Protein AF-A0A1Q3PH76-F1 (afdb_monomer_lite)

Secondary structure (DSSP, 8-state):
-PPBPGGGGGG-HHHHHHHHHHHTTTS-S-EEEEEEETTTTEEEEEEE-TTS-EEEEEEETTS-EEEEETTEEPP-TTHHHHHHHHHHTTB--

Radius of gyration: 12.69 Å; chains: 1; bounding box: 31×30×33 Å

Foldseek 3Di:
DQFAELLCCLVPPVSVVVLVCQQCPPVDDWDWDWDDDPVQQWIWTWTDDPVRFIKTWTQHNNNDTFIDGVPDTDDSPCVVVSCVSCVVVRHRD

Structure (mmCIF, N/CA/C/O backbone):
data_AF-A0A1Q3PH76-F1
#
_entry.id   AF-A0A1Q3PH76-F1
#
loop_
_atom_site.group_PDB
_atom_site.id
_atom_site.type_symbol
_atom_site.label_atom_id
_atom_site.label_alt_id
_atom_site.label_comp_id
_atom_site.label_asym_id
_atom_site.label_entity_id
_atom_site.label_seq_id
_atom_site.pdbx_PDB_ins_code
_atom_site.Cartn_x
_atom_site.Cartn_y
_atom_site.Cartn_z
_atom_site.occupancy
_atom_site.B_iso_or_equiv
_atom_site.auth_seq_id
_atom_site.auth_comp_id
_atom_site.auth_asym_id
_atom_site.auth_atom_id
_atom_site.pdbx_PDB_model_num
ATOM 1 N N . MET A 1 1 ? -13.187 -8.722 18.330 1.00 64.00 1 MET A N 1
ATOM 2 C CA . MET A 1 1 ? -12.152 -7.725 17.994 1.00 64.00 1 MET A CA 1
ATOM 3 C C . MET A 1 1 ? -12.857 -6.614 17.249 1.00 64.00 1 MET A C 1
ATOM 5 O O . MET A 1 1 ? -13.559 -6.930 16.299 1.00 64.00 1 MET A O 1
ATOM 9 N N . GLU A 1 2 ? -12.748 -5.373 17.711 1.00 76.50 2 GLU A N 1
ATOM 10 C CA . GLU A 1 2 ? -13.179 -4.210 16.928 1.00 76.50 2 GLU A CA 1
ATOM 11 C C . GLU A 1 2 ? -12.036 -3.853 15.972 1.00 76.50 2 GLU A C 1
ATOM 13 O O . GLU A 1 2 ? -10.891 -3.725 16.406 1.00 76.50 2 GLU A O 1
ATOM 18 N N . TYR A 1 3 ? -12.325 -3.788 14.673 1.00 76.81 3 TYR A N 1
ATOM 19 C CA . TYR A 1 3 ? -11.351 -3.395 13.657 1.00 76.81 3 TYR A CA 1
ATOM 20 C C . TYR A 1 3 ? -11.268 -1.866 13.569 1.00 76.81 3 TYR A C 1
ATOM 22 O O . TYR A 1 3 ? -12.284 -1.184 13.695 1.00 76.81 3 TYR A O 1
ATOM 30 N N . LYS A 1 4 ? -10.067 -1.335 13.323 1.00 84.62 4 LYS A N 1
ATOM 31 C CA . LYS A 1 4 ? -9.838 0.088 13.021 1.00 84.62 4 LYS A CA 1
ATOM 32 C C . LYS A 1 4 ? -10.232 0.418 11.582 1.00 84.62 4 LYS A C 1
ATOM 34 O O . LYS A 1 4 ? -10.292 -0.481 10.739 1.00 84.62 4 LYS A O 1
ATOM 39 N N . SER A 1 5 ? -10.479 1.690 11.281 1.00 82.25 5 SER A N 1
ATOM 40 C CA . SER A 1 5 ? -10.777 2.117 9.908 1.00 82.25 5 SER A CA 1
ATOM 41 C C . SER A 1 5 ? -9.550 1.925 9.015 1.00 82.25 5 SER A C 1
ATOM 43 O O . SER A 1 5 ? -8.442 2.230 9.450 1.00 82.25 5 SER A O 1
ATOM 45 N N . LEU A 1 6 ? -9.717 1.480 7.764 1.00 77.31 6 LEU A N 1
ATOM 46 C CA . LEU A 1 6 ? -8.635 1.525 6.763 1.00 77.31 6 LEU A CA 1
ATOM 47 C C . LEU A 1 6 ? -8.048 2.939 6.609 1.00 77.31 6 LEU A C 1
ATOM 49 O O . LEU A 1 6 ? -6.861 3.082 6.340 1.00 77.31 6 LEU A O 1
ATOM 53 N N . ALA A 1 7 ? -8.844 3.982 6.850 1.00 78.06 7 ALA A N 1
ATOM 54 C CA . ALA A 1 7 ? -8.369 5.363 6.860 1.00 78.06 7 ALA A CA 1
ATOM 55 C C . ALA A 1 7 ? -7.260 5.609 7.899 1.00 78.06 7 ALA A C 1
ATOM 57 O O . ALA A 1 7 ? -6.413 6.470 7.693 1.00 78.06 7 ALA A O 1
ATOM 58 N N . ASP A 1 8 ? -7.235 4.853 9.003 1.00 83.56 8 ASP A N 1
ATOM 59 C CA . ASP A 1 8 ? -6.236 5.003 10.071 1.00 83.56 8 ASP A CA 1
ATOM 60 C C . ASP A 1 8 ? -4.869 4.425 9.681 1.00 83.56 8 ASP A C 1
ATOM 62 O O . ASP A 1 8 ? -3.864 4.680 10.349 1.00 83.56 8 ASP A O 1
ATOM 66 N N . LEU A 1 9 ? -4.820 3.645 8.600 1.00 80.25 9 LEU A N 1
ATOM 67 C CA . LEU A 1 9 ? -3.641 2.915 8.150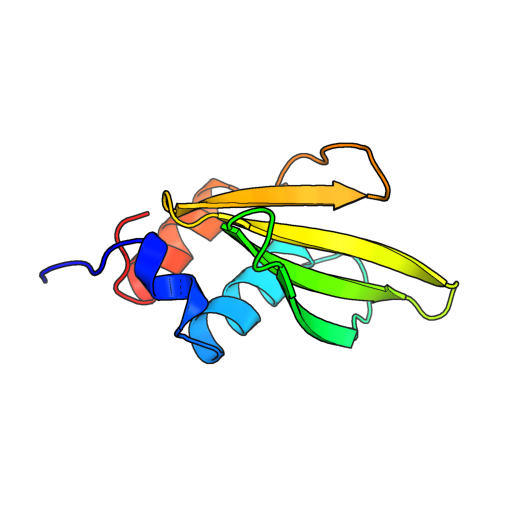 1.00 80.25 9 LEU A CA 1
ATOM 68 C C . LEU A 1 9 ? -2.522 3.875 7.710 1.00 80.25 9 LEU A C 1
ATOM 70 O O . LEU A 1 9 ? -1.350 3.588 7.950 1.00 80.25 9 LEU A O 1
ATOM 74 N N . ILE A 1 10 ? -2.888 5.063 7.210 1.00 78.00 10 ILE A N 1
ATOM 75 C CA . ILE A 1 10 ? -1.974 6.181 6.907 1.00 78.00 10 ILE A CA 1
ATOM 76 C C . ILE A 1 10 ? -1.083 6.576 8.093 1.00 78.00 10 ILE A C 1
ATOM 78 O O . ILE A 1 10 ? 0.068 6.962 7.910 1.00 78.00 10 ILE A O 1
ATOM 82 N N . ASN A 1 11 ? -1.591 6.430 9.319 1.00 82.19 11 ASN A N 1
ATOM 83 C CA . ASN A 1 11 ? -0.886 6.807 10.543 1.00 82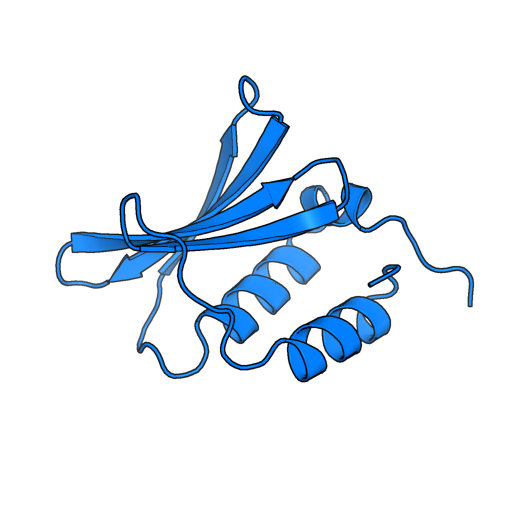.19 11 ASN A CA 1
ATOM 84 C C . ASN A 1 11 ? -0.038 5.660 11.118 1.00 82.19 11 ASN A C 1
ATOM 86 O O . ASN A 1 11 ? 0.693 5.852 12.093 1.00 82.19 11 ASN A O 1
ATOM 90 N N . ASP A 1 12 ? -0.124 4.458 10.542 1.00 86.00 12 ASP A N 1
ATOM 91 C CA . ASP A 1 12 ? 0.583 3.271 11.008 1.00 86.00 12 ASP A CA 1
ATOM 92 C C . ASP A 1 12 ? 1.703 2.892 10.040 1.00 86.00 12 ASP A C 1
ATOM 94 O O . ASP A 1 12 ? 1.539 2.137 9.077 1.00 86.00 12 ASP A O 1
ATOM 98 N N . GLN A 1 13 ? 2.902 3.386 10.349 1.00 82.38 13 GLN A N 1
ATOM 99 C CA . GLN A 1 13 ? 4.099 3.127 9.554 1.00 82.38 13 GLN A CA 1
ATOM 100 C C . GLN A 1 13 ? 4.414 1.625 9.422 1.00 82.38 13 GLN A C 1
ATOM 102 O O . GLN A 1 13 ? 4.973 1.199 8.407 1.00 82.38 13 GLN A O 1
ATOM 107 N N . LYS A 1 14 ? 4.085 0.804 10.430 1.00 85.44 14 LYS A N 1
ATOM 108 C CA . LYS A 1 14 ? 4.322 -0.645 10.378 1.00 85.44 14 LYS A CA 1
ATOM 109 C C . LYS A 1 14 ? 3.339 -1.305 9.413 1.00 85.44 14 LYS A C 1
ATOM 111 O O . LYS A 1 14 ? 3.757 -2.146 8.612 1.00 85.44 14 LYS A O 1
ATOM 116 N N . ALA A 1 15 ? 2.070 -0.910 9.465 1.00 84.88 15 ALA A N 1
ATOM 117 C CA . ALA A 1 15 ? 1.050 -1.382 8.537 1.00 84.88 15 ALA A CA 1
ATOM 118 C C . ALA A 1 15 ? 1.376 -0.966 7.094 1.00 84.88 15 ALA A C 1
ATOM 120 O O . ALA A 1 15 ? 1.417 -1.826 6.216 1.00 84.88 15 ALA A O 1
ATOM 121 N N . CYS A 1 16 ? 1.754 0.296 6.870 1.00 83.94 16 CYS A N 1
ATOM 122 C CA . CYS A 1 16 ? 2.182 0.802 5.563 1.00 83.94 16 CYS A CA 1
ATOM 123 C C . CYS A 1 16 ? 3.371 0.021 4.988 1.00 83.94 16 CYS A C 1
ATOM 125 O O . CYS A 1 16 ? 3.335 -0.406 3.838 1.00 83.94 16 CYS A O 1
ATOM 127 N N . LYS A 1 17 ? 4.412 -0.241 5.792 1.00 84.25 17 LYS A N 1
ATOM 128 C CA . LYS A 1 17 ? 5.549 -1.077 5.363 1.00 84.25 17 LYS A CA 1
ATOM 129 C C . LYS A 1 17 ? 5.130 -2.502 5.008 1.00 84.25 17 LYS A C 1
ATOM 131 O O . LYS A 1 17 ? 5.672 -3.076 4.069 1.00 84.25 17 LYS A O 1
ATOM 136 N N . THR A 1 18 ? 4.185 -3.070 5.753 1.00 86.12 18 THR A N 1
ATOM 137 C CA . THR A 1 18 ? 3.682 -4.427 5.501 1.00 86.12 18 THR A CA 1
ATOM 138 C C . THR A 1 18 ? 2.897 -4.485 4.189 1.00 86.12 18 THR A C 1
ATOM 140 O O . THR A 1 18 ? 3.127 -5.382 3.382 1.00 86.12 18 THR A O 1
ATOM 143 N N . ILE A 1 19 ? 2.016 -3.509 3.943 1.00 84.88 19 ILE A N 1
ATOM 144 C CA . ILE A 1 19 ? 1.279 -3.380 2.677 1.00 84.88 19 ILE A CA 1
ATOM 145 C C . ILE A 1 19 ? 2.243 -3.187 1.516 1.00 84.88 19 ILE A C 1
ATOM 147 O O . ILE A 1 19 ? 2.129 -3.895 0.522 1.00 84.88 19 ILE A O 1
ATOM 151 N N . PHE A 1 20 ? 3.219 -2.289 1.666 1.00 84.94 20 PHE A N 1
ATOM 152 C CA . PHE A 1 20 ? 4.252 -2.071 0.663 1.00 84.94 20 PHE A CA 1
ATOM 153 C C . PHE A 1 20 ? 4.926 -3.384 0.274 1.00 84.94 20 PHE A C 1
ATOM 155 O O . PHE A 1 20 ? 4.896 -3.757 -0.889 1.00 84.94 20 PHE A O 1
ATOM 162 N N . GLN A 1 21 ? 5.448 -4.128 1.255 1.00 83.44 21 GLN A N 1
ATOM 163 C CA . GLN A 1 21 ? 6.108 -5.409 1.007 1.00 83.44 21 GLN A CA 1
ATOM 164 C C . GLN A 1 21 ? 5.198 -6.413 0.302 1.00 83.44 21 GLN A C 1
ATOM 166 O O . GLN A 1 21 ? 5.666 -7.148 -0.560 1.00 83.44 21 GLN A O 1
ATOM 171 N N . LEU A 1 22 ? 3.913 -6.462 0.656 1.00 83.50 22 LEU A N 1
ATOM 172 C CA . LEU A 1 22 ? 2.953 -7.365 0.023 1.00 83.50 22 LEU A CA 1
ATOM 173 C C . LEU A 1 22 ? 2.674 -7.003 -1.430 1.00 83.50 22 LEU A C 1
ATOM 175 O O . LEU A 1 22 ? 2.680 -7.886 -2.283 1.00 83.50 22 LEU A O 1
ATOM 179 N N . VAL A 1 23 ? 2.441 -5.722 -1.709 1.00 81.88 23 VAL A N 1
ATOM 180 C CA . VAL A 1 23 ? 2.153 -5.240 -3.064 1.00 81.88 23 VAL A CA 1
ATOM 181 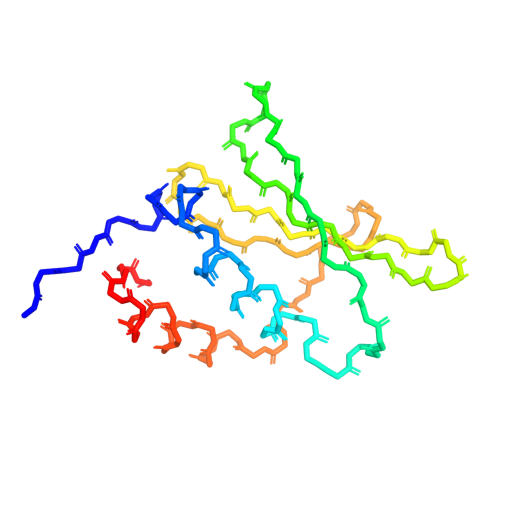C C . VAL A 1 23 ? 3.382 -5.385 -3.961 1.00 81.88 23 VAL A C 1
ATOM 183 O O . VAL A 1 23 ? 3.248 -5.791 -5.111 1.00 81.88 23 VAL A O 1
ATOM 186 N N . THR A 1 24 ? 4.581 -5.145 -3.426 1.00 78.50 24 THR A N 1
ATOM 187 C CA . THR A 1 24 ? 5.842 -5.254 -4.175 1.00 78.50 24 THR A CA 1
ATOM 188 C C . THR A 1 24 ? 6.466 -6.654 -4.141 1.00 78.50 24 THR A C 1
ATOM 190 O O . THR A 1 24 ? 7.534 -6.885 -4.719 1.00 78.50 24 THR A O 1
ATOM 193 N N . THR A 1 25 ? 5.814 -7.634 -3.500 1.00 77.94 25 THR A N 1
ATOM 194 C CA . THR A 1 25 ? 6.323 -9.011 -3.421 1.00 77.94 25 THR A CA 1
ATOM 195 C C . THR A 1 25 ? 6.540 -9.574 -4.827 1.00 77.94 25 THR A C 1
ATOM 197 O O . THR A 1 25 ? 5.618 -9.663 -5.631 1.00 77.94 25 THR A O 1
ATOM 200 N N . GLY A 1 26 ? 7.774 -9.997 -5.115 1.00 73.19 26 GLY A N 1
ATOM 201 C CA . GLY A 1 26 ? 8.154 -10.573 -6.409 1.00 73.19 26 GLY A CA 1
ATOM 202 C C . GLY A 1 26 ? 8.658 -9.565 -7.443 1.00 73.19 26 GLY A C 1
ATOM 203 O O . GLY A 1 26 ? 9.129 -9.991 -8.495 1.00 73.19 26 GLY A O 1
ATOM 204 N N . CYS A 1 27 ? 8.635 -8.264 -7.141 1.00 71.62 27 CYS A N 1
ATOM 205 C CA . CYS A 1 27 ? 9.055 -7.230 -8.087 1.00 71.62 27 CYS A CA 1
ATOM 206 C C . CYS A 1 27 ? 10.572 -6.911 -8.011 1.00 71.62 27 CYS A C 1
ATOM 208 O O . CYS A 1 27 ? 11.147 -6.382 -8.959 1.00 71.62 27 CYS A O 1
ATOM 210 N N . GLY A 1 28 ? 11.272 -7.352 -6.955 1.00 68.88 28 GLY A N 1
ATOM 211 C CA . GLY A 1 28 ? 12.736 -7.273 -6.824 1.00 68.88 28 GLY A CA 1
ATOM 212 C C . GLY A 1 28 ? 13.181 -6.586 -5.528 1.00 68.88 28 GLY A C 1
ATOM 213 O O . GLY A 1 28 ? 12.402 -6.520 -4.582 1.00 68.88 28 GLY A O 1
ATOM 214 N N . PRO A 1 29 ? 14.441 -6.121 -5.421 1.00 66.88 29 PRO A N 1
ATOM 215 C CA . PRO A 1 29 ? 14.878 -5.299 -4.298 1.00 66.88 29 PRO A CA 1
ATOM 216 C C . PRO A 1 29 ? 14.296 -3.886 -4.413 1.00 66.88 29 PRO A C 1
ATOM 218 O O . PRO A 1 29 ? 14.546 -3.180 -5.389 1.00 66.88 29 PRO A O 1
ATOM 221 N N . THR A 1 30 ? 13.551 -3.481 -3.389 1.00 72.31 30 THR A N 1
ATOM 222 C CA . THR A 1 30 ? 12.767 -2.242 -3.370 1.00 72.31 30 THR A CA 1
ATOM 223 C C . THR A 1 30 ? 13.180 -1.347 -2.212 1.00 72.31 30 THR A C 1
ATOM 225 O O . THR A 1 30 ? 13.247 -1.811 -1.069 1.00 72.31 30 THR A O 1
ATOM 228 N N . GLU A 1 31 ? 13.387 -0.059 -2.467 1.00 74.94 31 GLU A N 1
ATOM 229 C CA . GLU A 1 31 ? 13.497 0.932 -1.395 1.00 74.94 31 GLU A CA 1
ATOM 230 C C . GLU A 1 31 ? 12.105 1.404 -0.971 1.00 74.94 31 GLU A C 1
ATOM 232 O O . GLU A 1 31 ? 11.296 1.777 -1.815 1.00 74.94 31 GLU A O 1
ATOM 237 N N . PHE A 1 32 ? 11.838 1.377 0.338 1.00 78.19 32 PHE A N 1
ATOM 238 C CA . PHE A 1 32 ? 10.617 1.925 0.923 1.00 78.19 32 PHE A CA 1
ATOM 239 C C . PHE A 1 32 ? 10.799 3.414 1.205 1.00 78.19 32 PHE A C 1
ATOM 241 O O . PHE A 1 32 ? 11.669 3.796 1.997 1.00 78.19 32 PHE A O 1
ATOM 248 N N . GLY A 1 33 ? 9.895 4.230 0.684 1.00 78.94 33 GLY A N 1
ATOM 249 C CA . GLY A 1 33 ? 9.641 5.554 1.228 1.00 78.94 33 GLY A CA 1
ATOM 250 C C . GLY A 1 33 ? 8.172 5.924 1.138 1.00 78.94 33 GLY A C 1
ATOM 251 O O . GLY A 1 33 ? 7.371 5.212 0.538 1.00 78.94 33 GLY A O 1
ATOM 252 N N . HIS A 1 34 ? 7.808 7.019 1.795 1.00 78.69 34 HIS A N 1
ATOM 253 C CA . HIS A 1 34 ? 6.451 7.539 1.752 1.00 78.69 34 HIS A CA 1
ATOM 254 C C . HIS A 1 34 ? 6.451 9.063 1.706 1.00 78.69 34 HIS A C 1
ATOM 256 O O . HIS A 1 34 ? 7.364 9.702 2.234 1.00 78.69 34 HIS A O 1
ATOM 262 N N . VAL A 1 35 ? 5.434 9.624 1.064 1.00 78.38 35 VAL A N 1
ATOM 263 C CA . VAL A 1 35 ? 5.125 11.053 1.060 1.00 78.38 35 VAL A CA 1
ATOM 264 C C . VAL A 1 35 ? 3.621 11.211 1.243 1.00 78.38 35 VAL A C 1
ATOM 266 O O . VAL A 1 35 ? 2.834 10.487 0.633 1.00 78.38 35 VAL A O 1
ATOM 269 N N . GLU A 1 36 ? 3.231 12.112 2.133 1.00 73.62 36 GLU A N 1
ATOM 270 C CA . GLU A 1 36 ? 1.839 12.513 2.288 1.00 73.62 36 GLU A CA 1
ATOM 271 C C . GLU A 1 36 ? 1.544 13.587 1.244 1.00 73.62 36 GLU A C 1
ATOM 273 O O . GLU A 1 36 ? 2.223 14.617 1.211 1.00 73.62 36 GLU A O 1
ATOM 278 N N . ASP A 1 37 ? 0.568 13.330 0.375 1.00 68.44 37 ASP A N 1
ATOM 279 C CA . ASP A 1 37 ? 0.060 14.352 -0.528 1.00 68.44 37 ASP A CA 1
ATOM 280 C C . ASP A 1 37 ? -1.175 14.990 0.110 1.00 68.44 37 ASP A C 1
ATOM 282 O O . ASP A 1 37 ? -2.288 14.457 0.068 1.00 68.44 37 ASP A O 1
ATOM 286 N N . SER A 1 38 ? -0.955 16.141 0.743 1.00 60.91 38 SER A N 1
ATOM 287 C CA . SER A 1 38 ? -2.004 16.896 1.423 1.00 60.91 38 SER A CA 1
ATOM 288 C C . SER A 1 38 ? -3.040 17.504 0.471 1.00 60.91 38 SER A C 1
ATOM 290 O O . SER A 1 38 ? -4.115 17.882 0.931 1.00 60.91 38 SER A O 1
ATOM 292 N N . GLU A 1 39 ? -2.739 17.637 -0.827 1.00 63.81 39 GLU A N 1
ATOM 293 C CA . GLU A 1 39 ? -3.691 18.180 -1.807 1.00 63.81 39 GLU A CA 1
ATOM 294 C C . GLU A 1 39 ? -4.652 17.105 -2.319 1.00 63.81 39 GLU A C 1
ATOM 296 O O . GLU A 1 39 ? -5.817 17.401 -2.597 1.00 63.81 39 GLU A O 1
ATOM 301 N N . LEU A 1 40 ? -4.185 15.858 -2.405 1.00 63.00 40 LEU A N 1
ATOM 302 C CA . LEU A 1 40 ? -4.960 14.744 -2.951 1.00 63.00 40 LEU A CA 1
ATOM 303 C C . LEU A 1 40 ? -5.509 13.784 -1.885 1.00 63.00 40 LEU A C 1
ATOM 305 O O . LEU A 1 40 ? -6.346 12.935 -2.194 1.00 63.00 40 LEU A O 1
ATOM 309 N N . GLY A 1 41 ? -5.110 13.953 -0.621 1.00 66.31 41 GLY A N 1
ATOM 310 C CA . GLY A 1 41 ? -5.694 13.228 0.507 1.00 66.31 41 GLY A CA 1
ATOM 311 C C . GLY A 1 41 ? -5.336 11.740 0.521 1.00 66.31 41 GLY A C 1
ATOM 312 O O . GLY A 1 41 ? -6.171 10.896 0.868 1.00 66.31 41 GLY A O 1
ATOM 313 N N . TYR A 1 42 ? -4.109 11.414 0.117 1.00 73.56 42 TYR A N 1
ATOM 314 C CA . TYR A 1 42 ? -3.580 10.057 0.171 1.00 73.56 42 TYR A CA 1
ATOM 315 C C . TYR A 1 42 ? -2.134 10.013 0.667 1.00 73.56 42 TYR A C 1
ATOM 317 O O . TYR A 1 42 ? -1.345 10.949 0.509 1.00 73.56 42 TYR A O 1
ATOM 325 N N . LEU A 1 43 ? -1.763 8.864 1.230 1.00 79.69 43 LEU A N 1
ATOM 326 C CA . LEU A 1 43 ? -0.373 8.501 1.465 1.00 79.69 43 LEU A CA 1
ATOM 327 C C . LEU A 1 43 ? 0.163 7.765 0.252 1.00 79.69 43 LEU A C 1
ATOM 329 O O . LEU A 1 43 ? -0.355 6.712 -0.114 1.00 79.69 43 LEU A O 1
ATOM 333 N N . THR A 1 44 ? 1.241 8.279 -0.325 1.00 80.56 44 THR A N 1
ATOM 334 C CA . THR A 1 44 ? 1.975 7.569 -1.369 1.00 80.56 44 THR A CA 1
ATOM 335 C C . THR A 1 44 ? 3.111 6.792 -0.742 1.00 80.56 44 THR A C 1
ATOM 337 O O . THR A 1 44 ? 4.010 7.392 -0.156 1.00 80.56 44 THR A O 1
ATOM 340 N N . LEU A 1 45 ? 3.119 5.473 -0.908 1.00 82.50 45 LEU A N 1
ATOM 341 C CA . LEU A 1 45 ? 4.294 4.637 -0.687 1.00 82.50 45 LEU A CA 1
ATOM 342 C C . LEU A 1 45 ? 5.001 4.488 -2.032 1.00 82.50 45 LEU A C 1
ATOM 344 O O . LEU A 1 45 ? 4.408 3.980 -2.981 1.00 82.50 45 LEU A O 1
ATOM 348 N N . TRP A 1 46 ? 6.241 4.955 -2.139 1.00 78.00 46 TRP A N 1
ATOM 349 C CA . TRP A 1 46 ? 7.004 4.834 -3.377 1.00 78.00 46 TRP A CA 1
ATOM 350 C C . TRP A 1 46 ? 7.987 3.675 -3.301 1.00 78.00 46 TRP A C 1
ATOM 352 O O . TRP A 1 46 ? 8.611 3.415 -2.270 1.00 78.00 46 TRP A O 1
ATOM 362 N N . GLU A 1 47 ? 8.115 2.999 -4.432 1.00 71.38 47 GLU A N 1
ATOM 363 C CA . GLU A 1 47 ? 9.061 1.928 -4.688 1.00 71.38 47 GLU A CA 1
ATOM 364 C C . GLU A 1 47 ? 10.094 2.443 -5.682 1.00 71.38 47 GLU A C 1
ATOM 366 O O . GLU A 1 47 ? 9.731 2.801 -6.800 1.00 71.38 47 GLU A O 1
ATOM 371 N N . LYS A 1 48 ? 11.374 2.488 -5.304 1.00 66.19 48 LYS A N 1
ATOM 372 C CA . LYS A 1 48 ? 12.446 2.858 -6.237 1.00 66.19 48 LYS A CA 1
ATOM 373 C C . LYS A 1 48 ? 13.286 1.646 -6.606 1.00 66.19 48 LYS A C 1
ATOM 375 O O . LYS A 1 48 ? 13.897 1.021 -5.738 1.00 66.19 48 LYS A O 1
ATOM 380 N N . TYR A 1 49 ? 13.373 1.376 -7.906 1.00 63.16 49 TYR A N 1
ATOM 381 C CA . TYR A 1 49 ? 14.352 0.454 -8.473 1.00 63.16 49 TYR A CA 1
ATOM 382 C C . TYR A 1 49 ? 1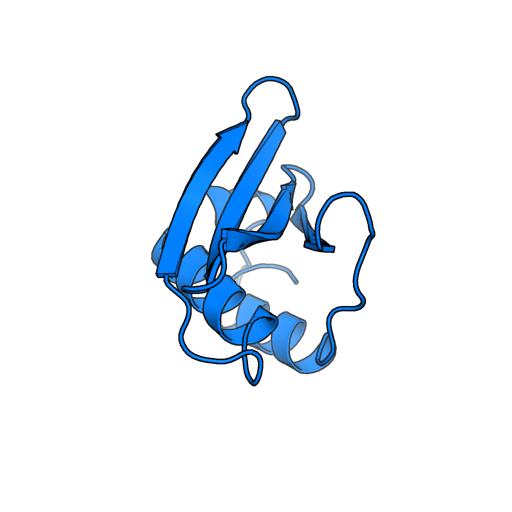5.655 1.173 -8.816 1.00 63.16 49 TYR A C 1
ATOM 384 O O . TYR A 1 49 ? 15.660 2.347 -9.193 1.00 63.16 49 TYR A O 1
ATOM 392 N N . GLY A 1 50 ? 16.773 0.441 -8.787 1.00 55.03 50 GLY A N 1
ATOM 393 C CA . GLY A 1 50 ? 18.083 0.951 -9.216 1.00 55.03 50 GLY A CA 1
ATOM 394 C C . GLY A 1 50 ? 18.116 1.508 -10.652 1.00 55.03 50 GLY A C 1
ATOM 395 O O . GLY A 1 50 ? 19.031 2.253 -10.987 1.00 55.03 50 GLY A O 1
ATOM 396 N N . SER A 1 51 ? 17.112 1.199 -11.484 1.00 55.78 51 SER A N 1
ATOM 397 C CA . SER A 1 51 ? 16.933 1.697 -12.856 1.00 55.78 51 SER A CA 1
ATOM 398 C C . SER A 1 51 ? 16.176 3.030 -12.975 1.00 55.78 51 SER A C 1
ATOM 400 O O . SER A 1 51 ? 15.992 3.509 -14.090 1.00 55.78 51 SER A O 1
ATOM 402 N N . GLY A 1 52 ? 15.735 3.642 -11.869 1.00 57.41 52 GLY A N 1
ATOM 403 C CA . GLY A 1 52 ? 14.995 4.914 -11.892 1.00 57.41 52 GLY A CA 1
ATOM 404 C C . GLY A 1 52 ? 13.494 4.779 -12.165 1.00 57.41 52 GLY A C 1
ATOM 405 O O . GLY A 1 52 ? 12.810 5.784 -12.324 1.00 57.41 52 GLY A O 1
ATOM 406 N N . THR A 1 53 ? 12.980 3.552 -12.204 1.00 59.38 53 THR A N 1
ATOM 407 C CA . THR A 1 53 ? 11.550 3.270 -12.301 1.00 59.38 53 THR A CA 1
ATOM 408 C C . THR A 1 53 ? 10.914 3.386 -10.918 1.00 59.38 53 THR A C 1
ATOM 410 O O . THR A 1 53 ? 11.395 2.743 -9.980 1.00 59.38 53 THR A O 1
ATOM 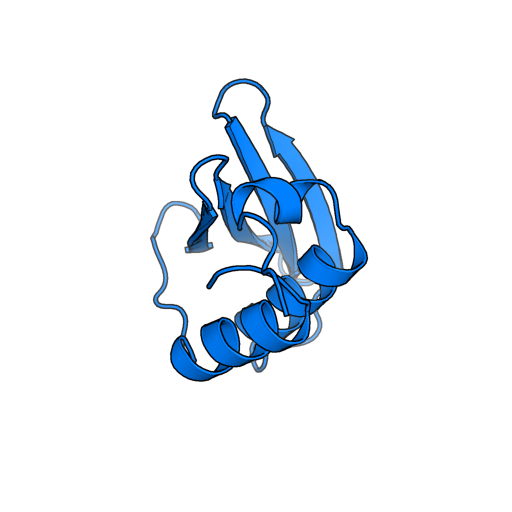413 N N . THR A 1 54 ? 9.856 4.193 -10.805 1.00 69.31 54 THR A N 1
ATOM 414 C CA . THR A 1 54 ? 9.128 4.405 -9.550 1.00 69.31 54 THR A CA 1
ATOM 415 C C . THR A 1 54 ? 7.714 3.850 -9.675 1.00 69.31 54 THR A C 1
ATOM 417 O O . THR A 1 54 ? 6.993 4.231 -10.598 1.00 69.31 54 THR A O 1
ATOM 420 N N . ARG A 1 55 ? 7.325 2.950 -8.768 1.00 75.44 55 ARG A N 1
ATOM 421 C CA . ARG A 1 55 ? 5.915 2.578 -8.571 1.00 75.44 55 ARG A CA 1
ATOM 422 C C . ARG A 1 55 ? 5.360 3.305 -7.363 1.00 75.44 55 ARG A C 1
ATOM 424 O O . ARG A 1 55 ? 6.106 3.638 -6.436 1.00 75.44 55 ARG A O 1
ATOM 431 N N . HIS A 1 56 ? 4.059 3.535 -7.378 1.00 83.19 56 HIS A N 1
ATOM 432 C CA . HIS A 1 56 ? 3.352 4.261 -6.336 1.00 83.19 56 HIS A CA 1
ATOM 433 C C . HIS A 1 56 ? 2.219 3.399 -5.798 1.00 83.19 56 HIS A C 1
ATOM 435 O O . HIS A 1 56 ? 1.447 2.828 -6.559 1.00 83.19 56 HIS A O 1
ATOM 441 N N . I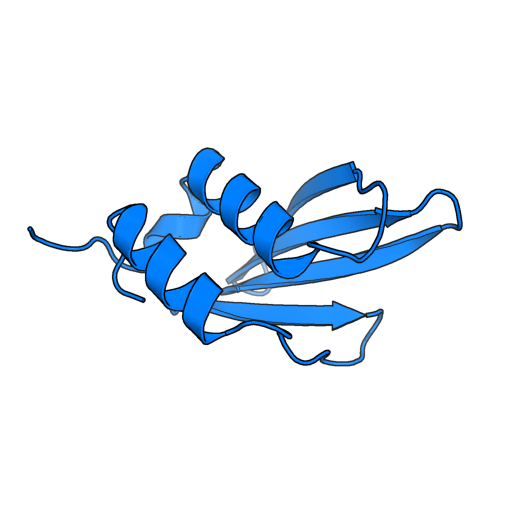LE A 1 57 ? 2.118 3.293 -4.479 1.00 84.94 57 ILE A N 1
ATOM 442 C CA . ILE A 1 57 ? 0.960 2.709 -3.807 1.00 84.94 57 ILE A CA 1
ATOM 443 C C . ILE A 1 57 ? 0.265 3.851 -3.086 1.00 84.94 57 ILE A C 1
ATOM 445 O O . ILE A 1 57 ? 0.846 4.431 -2.168 1.00 84.94 57 ILE A O 1
ATOM 449 N N . HIS A 1 58 ? -0.948 4.189 -3.500 1.00 85.94 58 HIS A N 1
ATOM 450 C CA . HIS A 1 58 ? -1.756 5.205 -2.844 1.00 85.94 58 HIS A CA 1
ATOM 451 C C . HIS A 1 58 ? -2.670 4.542 -1.823 1.00 85.94 58 HIS A C 1
ATOM 453 O O . HIS A 1 58 ? -3.364 3.579 -2.139 1.00 85.94 58 HIS A O 1
ATOM 459 N N . ILE A 1 59 ? -2.657 5.062 -0.600 1.00 84.00 59 ILE A N 1
ATOM 460 C CA . ILE A 1 59 ? -3.627 4.740 0.444 1.00 84.00 59 ILE A CA 1
ATOM 461 C C . ILE A 1 59 ? -4.441 6.007 0.685 1.00 84.00 59 ILE A C 1
ATOM 463 O O . ILE A 1 59 ? -3.927 6.980 1.240 1.00 84.00 59 ILE A O 1
ATOM 467 N N . THR A 1 60 ? -5.683 6.019 0.227 1.00 80.00 60 THR A N 1
ATOM 468 C CA . THR A 1 60 ? -6.592 7.168 0.324 1.00 80.00 60 THR A CA 1
ATOM 469 C C . THR A 1 60 ? -7.244 7.247 1.707 1.00 80.00 60 THR A C 1
ATOM 471 O O . THR A 1 60 ? -7.354 6.253 2.428 1.00 80.00 60 THR A O 1
ATOM 474 N N . HIS A 1 61 ? -7.732 8.429 2.096 1.00 74.31 61 HIS A N 1
ATOM 475 C CA . HIS A 1 61 ? -8.451 8.604 3.368 1.00 74.31 61 HIS A CA 1
ATOM 476 C C . HIS A 1 61 ? -9.779 7.839 3.468 1.00 74.31 61 HIS A C 1
ATOM 478 O O . HIS A 1 61 ? -10.290 7.673 4.573 1.00 74.31 61 HIS A O 1
ATOM 484 N N . ASP A 1 62 ? -10.351 7.371 2.356 1.00 75.31 62 ASP A N 1
ATOM 485 C CA . ASP A 1 62 ? -11.503 6.459 2.384 1.00 75.31 62 ASP A CA 1
ATOM 486 C C . ASP A 1 62 ? -11.098 4.989 2.598 1.00 75.31 62 ASP A C 1
ATOM 488 O O . ASP A 1 62 ? -11.959 4.129 2.776 1.00 75.31 62 ASP A O 1
ATOM 492 N N . GLY A 1 63 ? -9.791 4.714 2.653 1.00 69.69 63 GLY A N 1
ATOM 493 C CA . GLY A 1 63 ? -9.233 3.394 2.892 1.00 69.69 63 GLY A CA 1
ATOM 494 C C . GLY A 1 63 ? -8.930 2.581 1.637 1.00 69.69 63 GLY A C 1
ATOM 495 O O . GLY A 1 63 ? -8.497 1.435 1.761 1.00 69.69 63 GLY A O 1
ATOM 496 N N . SER A 1 64 ? -9.137 3.141 0.445 1.00 80.38 64 SER A N 1
ATOM 497 C CA . SER A 1 64 ? -8.786 2.474 -0.809 1.00 80.38 64 SER A CA 1
ATOM 498 C C . SER A 1 64 ? -7.268 2.363 -0.971 1.00 80.38 64 SER A C 1
ATOM 500 O O . SER A 1 64 ? -6.505 3.238 -0.561 1.00 80.38 64 SER A O 1
ATOM 502 N N . ILE A 1 65 ? -6.827 1.254 -1.566 1.00 84.56 65 ILE A N 1
ATOM 503 C CA . ILE A 1 65 ? -5.420 0.998 -1.880 1.00 84.56 65 ILE A CA 1
ATOM 504 C C . ILE A 1 65 ? -5.302 0.827 -3.387 1.00 84.56 65 ILE A C 1
ATOM 506 O O . ILE A 1 65 ? -5.883 -0.095 -3.960 1.00 84.56 65 ILE A O 1
ATOM 510 N N . GLU A 1 66 ? -4.520 1.693 -4.015 1.00 85.75 66 GLU A N 1
ATOM 511 C CA . GLU A 1 66 ? -4.299 1.711 -5.457 1.00 85.75 66 GLU A CA 1
ATOM 512 C C . GLU A 1 66 ? -2.809 1.545 -5.747 1.00 85.75 66 GLU A C 1
ATOM 514 O O . GLU A 1 66 ? -1.970 2.073 -5.022 1.00 85.75 66 GLU A O 1
ATOM 519 N N . HIS A 1 67 ? -2.465 0.799 -6.793 1.00 86.00 67 HIS A N 1
ATOM 520 C CA . HIS A 1 67 ? -1.081 0.538 -7.177 1.00 86.00 67 HIS A CA 1
ATOM 521 C C . HIS A 1 67 ? -0.853 1.037 -8.602 1.00 86.00 67 HIS A C 1
ATOM 523 O O . HIS A 1 67 ? -1.609 0.688 -9.504 1.00 86.00 67 HIS A O 1
ATOM 529 N N . TYR A 1 68 ? 0.175 1.856 -8.795 1.00 82.06 68 TYR A N 1
ATOM 530 C CA . TYR A 1 68 ? 0.470 2.553 -10.039 1.00 82.06 68 TYR A CA 1
ATOM 531 C C . TYR A 1 68 ? 1.910 2.316 -10.497 1.00 82.06 68 TYR A C 1
ATOM 533 O O . TYR A 1 68 ? 2.850 2.352 -9.698 1.00 82.06 68 TYR A O 1
ATOM 541 N N . TYR A 1 69 ? 2.082 2.167 -11.808 1.00 78.69 69 TYR A N 1
ATOM 542 C CA . TYR A 1 69 ? 3.366 2.193 -12.504 1.00 78.69 69 TYR A CA 1
ATOM 543 C C . TYR A 1 69 ? 3.402 3.405 -13.440 1.00 78.69 69 TYR A C 1
ATOM 545 O O . TYR A 1 69 ? 2.768 3.407 -14.496 1.00 78.69 69 TYR A O 1
ATOM 553 N N . GLY A 1 70 ? 4.119 4.464 -13.053 1.00 76.88 70 GLY A N 1
ATOM 554 C CA . GLY A 1 70 ? 3.935 5.769 -13.696 1.00 76.88 70 GLY A CA 1
ATOM 555 C C . GLY A 1 70 ? 2.497 6.259 -13.497 1.00 76.88 70 GLY A C 1
ATOM 556 O O . GLY A 1 70 ? 2.040 6.325 -12.361 1.00 76.88 70 GLY A O 1
ATOM 557 N N . ASP A 1 71 ? 1.789 6.539 -14.594 1.00 77.31 71 ASP A N 1
ATOM 558 C CA . ASP A 1 71 ? 0.384 6.983 -14.582 1.00 77.31 71 ASP A CA 1
ATOM 559 C C . ASP A 1 71 ? -0.624 5.827 -14.772 1.00 77.31 71 ASP A C 1
ATOM 561 O O . ASP A 1 71 ? -1.836 6.048 -14.803 1.00 77.31 71 ASP A O 1
ATOM 565 N N . GLU A 1 72 ? -0.152 4.585 -14.935 1.00 80.06 72 GLU A N 1
ATOM 566 C CA . GLU A 1 72 ? -1.011 3.425 -15.199 1.00 80.06 72 GLU A CA 1
ATOM 567 C C . GLU A 1 72 ? -1.361 2.677 -13.910 1.00 80.06 72 GLU A C 1
ATOM 569 O O . GLU A 1 72 ? -0.477 2.310 -13.136 1.00 80.06 72 GLU A O 1
ATOM 574 N N . LEU A 1 73 ? -2.655 2.405 -13.701 1.00 81.88 73 LEU A N 1
ATOM 575 C CA . LEU A 1 73 ? -3.130 1.556 -12.609 1.00 81.88 73 LEU A CA 1
ATOM 576 C C . LEU A 1 73 ? -2.729 0.097 -12.881 1.00 81.88 73 LEU A C 1
ATOM 578 O O . LEU A 1 73 ? -3.208 -0.525 -13.833 1.00 81.88 73 LEU A O 1
ATOM 582 N N . GLU A 1 74 ? -1.883 -0.465 -12.025 1.00 79.25 74 GLU A N 1
ATOM 583 C CA . GLU A 1 74 ? -1.502 -1.871 -12.065 1.00 79.25 74 GLU A CA 1
ATOM 584 C C . GLU A 1 74 ? -2.403 -2.712 -11.145 1.00 79.25 74 GLU A C 1
ATOM 586 O O . GLU A 1 74 ? -2.705 -2.324 -10.012 1.00 79.25 74 GLU A O 1
ATOM 591 N N . PRO A 1 75 ? -2.810 -3.917 -11.578 1.00 76.19 75 PRO A N 1
ATOM 592 C CA . PRO A 1 75 ? -3.556 -4.818 -10.717 1.00 76.19 75 PRO A CA 1
ATOM 593 C C . PRO A 1 75 ? -2.704 -5.257 -9.520 1.00 76.19 75 PRO A C 1
ATOM 595 O O . PRO A 1 75 ? -1.551 -5.668 -9.662 1.00 76.19 75 PRO A O 1
ATOM 598 N N . ILE A 1 76 ? -3.306 -5.255 -8.330 1.00 80.69 76 ILE A N 1
ATOM 599 C CA . ILE A 1 76 ? -2.701 -5.860 -7.142 1.00 80.69 76 ILE A CA 1
ATOM 600 C C . ILE A 1 76 ? -2.787 -7.380 -7.301 1.00 80.69 76 ILE A C 1
ATOM 602 O O . ILE A 1 76 ? -3.851 -7.980 -7.132 1.00 80.69 76 ILE A O 1
ATOM 606 N N . GLY A 1 77 ? -1.655 -8.008 -7.625 1.00 66.25 77 GLY A N 1
ATOM 607 C CA . GLY A 1 77 ? -1.580 -9.428 -7.985 1.00 66.25 77 GLY A CA 1
ATOM 608 C C . GLY A 1 77 ? -2.064 -10.412 -6.913 1.00 66.25 77 GLY A C 1
ATOM 609 O O . GLY A 1 77 ? -2.280 -11.579 -7.227 1.00 66.25 77 GLY A O 1
ATOM 610 N N . ASN A 1 78 ? -2.260 -9.972 -5.663 1.00 71.75 78 ASN A N 1
ATOM 611 C CA . ASN A 1 78 ? -2.679 -10.843 -4.564 1.00 71.75 78 ASN A CA 1
ATOM 612 C C . ASN A 1 78 ? -3.667 -10.173 -3.590 1.00 71.75 78 ASN A C 1
ATOM 614 O O . ASN A 1 78 ? -3.440 -10.094 -2.382 1.00 71.75 78 ASN A O 1
ATOM 618 N N . ILE A 1 79 ? -4.783 -9.672 -4.127 1.00 72.19 79 ILE A N 1
ATOM 619 C CA . ILE A 1 79 ? -5.763 -8.880 -3.367 1.00 72.19 79 ILE A CA 1
ATOM 620 C C . ILE A 1 79 ? -6.348 -9.611 -2.144 1.00 72.19 79 ILE A C 1
ATOM 622 O O . ILE A 1 79 ? -6.555 -8.992 -1.107 1.00 72.19 79 ILE A O 1
ATOM 626 N N . PHE A 1 80 ? -6.543 -10.935 -2.208 1.00 73.69 80 PHE A N 1
ATOM 627 C CA . PHE A 1 80 ? -7.021 -11.718 -1.059 1.00 73.69 80 PHE A CA 1
ATOM 628 C C . PHE A 1 80 ? -5.993 -11.765 0.077 1.00 73.69 80 PHE A C 1
ATOM 630 O O . PHE A 1 80 ? -6.343 -11.550 1.234 1.00 73.69 80 PHE A O 1
ATOM 637 N N . THR A 1 81 ? -4.713 -11.974 -0.250 1.00 81.62 81 THR A N 1
ATOM 638 C CA . THR A 1 81 ? -3.625 -11.933 0.737 1.00 81.62 81 THR A CA 1
ATOM 639 C C . THR A 1 81 ? -3.485 -10.543 1.352 1.00 81.62 81 THR A C 1
ATOM 641 O O . THR A 1 81 ? -3.241 -10.427 2.551 1.00 81.62 81 THR A O 1
ATOM 644 N N . LEU A 1 82 ? -3.686 -9.487 0.558 1.00 82.12 82 LEU A N 1
ATOM 645 C CA . LEU A 1 82 ? -3.693 -8.113 1.054 1.00 82.12 82 LEU A CA 1
ATOM 646 C C . LEU A 1 82 ? -4.822 -7.890 2.075 1.00 82.12 82 LEU A C 1
ATOM 648 O O . LEU A 1 82 ? -4.559 -7.406 3.174 1.00 82.12 82 LEU A O 1
ATOM 652 N N . VAL A 1 83 ? -6.050 -8.305 1.752 1.00 81.62 83 VAL A N 1
ATOM 653 C CA . VAL A 1 83 ? -7.220 -8.207 2.646 1.00 81.62 83 VAL A CA 1
ATOM 654 C C . VAL A 1 83 ? -6.992 -8.964 3.959 1.00 81.62 83 VAL A C 1
ATOM 656 O O . VAL A 1 83 ? -7.218 -8.417 5.042 1.00 81.62 83 VAL A O 1
ATOM 659 N N . ASP A 1 84 ? -6.499 -10.201 3.888 1.00 85.50 84 ASP A N 1
ATOM 660 C CA . ASP A 1 84 ? -6.213 -11.007 5.080 1.00 85.50 84 ASP A CA 1
ATOM 661 C C . ASP A 1 84 ? -5.111 -10.377 5.941 1.00 85.50 84 ASP A C 1
ATOM 663 O O . ASP A 1 84 ? -5.224 -10.340 7.173 1.00 85.50 84 ASP A O 1
ATOM 667 N N . GLN A 1 85 ? -4.075 -9.806 5.317 1.00 84.44 85 GLN A N 1
ATOM 668 C CA . GLN A 1 85 ? -3.027 -9.122 6.063 1.00 84.44 85 GLN A CA 1
ATOM 669 C C . GLN A 1 85 ? -3.548 -7.854 6.741 1.00 84.44 85 GLN A C 1
ATOM 671 O O . GLN A 1 85 ? -3.255 -7.646 7.920 1.00 84.44 85 GLN A O 1
ATOM 676 N N . ILE A 1 86 ? -4.334 -7.029 6.050 1.00 85.00 86 ILE A N 1
ATOM 677 C CA . ILE A 1 86 ? -4.929 -5.810 6.618 1.00 85.00 86 ILE A CA 1
ATOM 678 C C . ILE A 1 86 ? -5.781 -6.159 7.847 1.00 85.00 86 ILE A C 1
ATOM 680 O O . ILE A 1 86 ? -5.638 -5.534 8.903 1.00 85.00 86 ILE A O 1
ATOM 684 N N . ARG A 1 87 ? -6.574 -7.235 7.771 1.00 84.75 87 ARG A N 1
ATOM 685 C CA . ARG A 1 87 ? -7.328 -7.753 8.925 1.00 84.75 87 ARG A CA 1
ATOM 686 C C . ARG A 1 87 ? -6.419 -8.221 10.053 1.00 84.75 87 ARG A C 1
ATOM 688 O O . ARG A 1 87 ? -6.686 -7.909 11.212 1.00 84.75 87 ARG A O 1
ATOM 695 N N . SER A 1 88 ? -5.333 -8.931 9.747 1.00 86.19 88 SER A N 1
ATOM 696 C CA . SER A 1 88 ? -4.368 -9.385 10.763 1.00 86.19 88 SER A CA 1
ATOM 697 C C . SER A 1 88 ? -3.660 -8.228 11.485 1.00 86.19 88 SER A C 1
ATOM 699 O O . SER A 1 88 ? -3.273 -8.365 12.645 1.00 86.19 88 SER A O 1
ATOM 701 N N . LEU A 1 89 ? -3.536 -7.073 10.820 1.00 84.94 89 LEU A N 1
ATOM 702 C CA . LEU A 1 89 ? -3.000 -5.832 11.385 1.00 84.94 89 LEU A CA 1
ATOM 703 C C . LEU A 1 89 ? -4.024 -5.091 12.267 1.00 84.94 89 LEU A C 1
ATOM 705 O O . LEU A 1 89 ? -3.666 -4.117 12.927 1.00 84.94 89 LEU A O 1
ATOM 709 N N . GLY A 1 90 ? -5.273 -5.564 12.323 1.00 84.88 90 GLY A N 1
ATOM 710 C CA . GLY A 1 90 ? -6.344 -4.983 13.132 1.00 84.88 90 GLY A CA 1
ATOM 711 C C . GLY A 1 90 ? -7.175 -3.920 12.412 1.00 84.88 90 GLY A C 1
ATOM 712 O O . GLY A 1 90 ? -7.888 -3.174 13.082 1.00 84.88 90 GLY A O 1
ATOM 713 N N . TYR A 1 91 ? -7.120 -3.861 11.078 1.00 84.19 91 TYR A N 1
ATOM 714 C CA . TYR A 1 91 ? -7.877 -2.912 10.256 1.00 84.19 91 TYR A CA 1
ATOM 715 C C . TYR A 1 91 ? -9.049 -3.585 9.527 1.00 84.19 91 TYR A C 1
ATOM 717 O O . TYR A 1 91 ? -9.061 -4.796 9.297 1.00 84.19 91 TYR A O 1
ATOM 725 N N . SER A 1 92 ? -10.059 -2.790 9.187 1.00 77.94 92 SER A N 1
ATOM 726 C CA . SER A 1 92 ? -11.261 -3.214 8.465 1.00 77.94 92 SER A CA 1
ATOM 727 C C . SER A 1 92 ? -10.994 -3.235 6.965 1.00 77.94 92 SER A C 1
ATOM 729 O O . SER A 1 92 ? -11.224 -2.241 6.303 1.00 77.94 92 SER A O 1
ATOM 731 N N . ALA A 1 93 ? -10.467 -4.351 6.456 1.00 68.81 93 ALA A N 1
ATOM 732 C CA . ALA A 1 93 ? -10.187 -4.549 5.030 1.00 68.81 93 ALA A CA 1
ATOM 733 C C . ALA A 1 93 ? -11.439 -4.596 4.145 1.00 68.81 93 ALA A C 1
ATOM 735 O O . ALA A 1 93 ? -12.422 -5.251 4.583 1.00 68.81 93 ALA A O 1
#

Sequence (93 aa):
MEYKSLADLINDQKACKTIFQLVTTGCGPTEFGHVEDSELGYLTLWEKYGSGTTRHIHITHDGSIEHYYGDELEPIGNIFTLVDQIRSLGYSA

pLDDT: mean 77.21, std 7.76, range [55.03, 86.19]